Protein AF-A0A722ESN3-F1 (afdb_monomer_lite)

Sequence (124 aa):
MLNLNTLRQQQIPVMTEYRAQIPFHILAKPIGPACNLACRYCYYPQGETPVEKMNESTLEIFICRYIAAQPASAREINFVWQGGEPLLAGIGFYKKVIALQQRYAPDGVTISNSLQTNATLLND

InterPro domains:
  IPR007197 Radical SAM [PF04055] (31-123)
  IPR007197 Radical SAM [SFLDS00029] (19-124)
  IPR013785 Aldolase-type TIM barrel [G3DSA:3.20.20.70] (22-124)
  IPR023867 Anaerobic sulphatase maturase, radical SAM [PTHR43273] (14-124)
  IPR058240 Radical SAM superfamily [SSF102114] (27-123)

pLDDT: mean 89.55, std 14.74, range [48.22, 98.62]

Organism: Salmonella enterica (NCBI:txid28901)

Structure (mmCIF, N/CA/C/O backbone):
data_AF-A0A722ESN3-F1
#
_entry.id   AF-A0A722ESN3-F1
#
loop_
_atom_site.group_PDB
_atom_site.id
_atom_site.type_symbol
_atom_site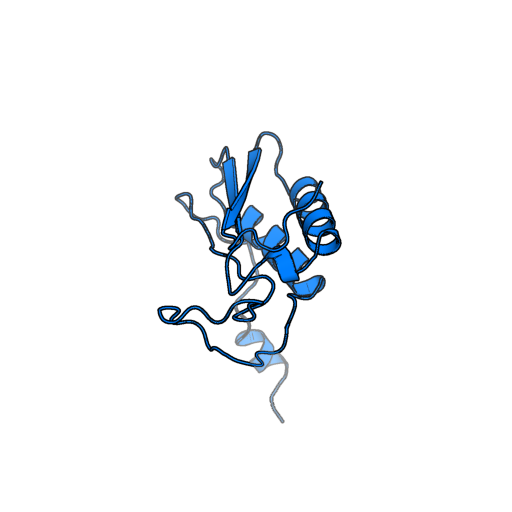.label_atom_id
_atom_site.label_alt_id
_atom_site.label_comp_id
_atom_site.label_asym_id
_atom_site.label_entity_id
_atom_site.label_seq_id
_atom_site.pdbx_PDB_ins_code
_atom_site.Cartn_x
_atom_site.Cartn_y
_atom_site.Cartn_z
_atom_site.occupancy
_atom_site.B_iso_or_equiv
_atom_site.auth_seq_id
_atom_site.auth_comp_id
_atom_site.auth_asym_id
_atom_site.auth_atom_id
_atom_site.pdbx_PDB_model_num
ATOM 1 N N . MET A 1 1 ? 29.158 29.670 12.168 1.00 48.22 1 MET A N 1
ATOM 2 C CA . MET A 1 1 ? 28.756 28.505 12.987 1.00 48.22 1 MET A CA 1
ATOM 3 C C . MET A 1 1 ? 27.298 28.680 13.370 1.00 48.22 1 MET A C 1
ATOM 5 O O . MET A 1 1 ? 26.987 29.635 14.067 1.00 48.22 1 MET A O 1
ATOM 9 N N . LEU A 1 2 ? 26.404 27.833 12.857 1.00 50.09 2 LEU A N 1
ATOM 10 C CA . LEU A 1 2 ? 24.989 27.849 13.243 1.00 50.09 2 LEU A CA 1
ATOM 11 C C . LEU A 1 2 ? 24.847 27.274 14.660 1.00 50.09 2 LEU A C 1
ATOM 13 O O . LEU A 1 2 ? 25.375 26.204 14.954 1.00 50.09 2 LEU A O 1
ATOM 17 N N . ASN A 1 3 ? 24.177 28.015 15.542 1.00 70.06 3 ASN A N 1
ATOM 18 C CA . ASN A 1 3 ? 23.951 27.635 16.934 1.00 70.06 3 ASN A CA 1
ATOM 19 C C . ASN A 1 3 ? 22.921 26.491 17.002 1.00 70.06 3 ASN A C 1
ATOM 21 O O . AS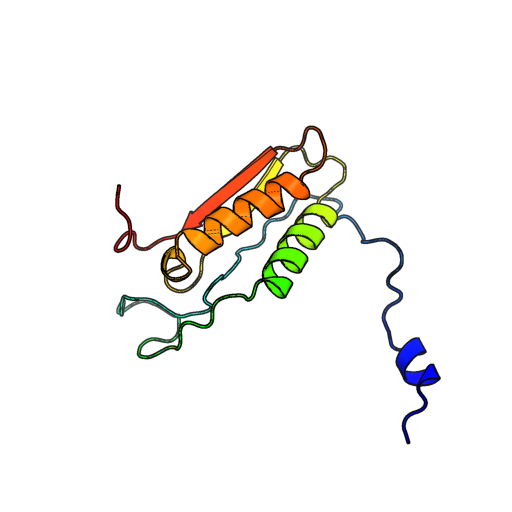N A 1 3 ? 21.792 26.625 16.526 1.00 70.06 3 ASN A O 1
ATOM 25 N N . LEU A 1 4 ? 23.311 25.366 17.608 1.00 57.91 4 LEU A N 1
ATOM 26 C CA . LEU A 1 4 ? 22.480 24.163 17.753 1.00 57.91 4 LEU A CA 1
ATOM 27 C C . LEU A 1 4 ? 21.155 24.431 18.490 1.00 57.91 4 LEU A C 1
ATOM 29 O O . LEU A 1 4 ? 20.154 23.776 18.205 1.00 57.91 4 LEU A O 1
ATOM 33 N N . ASN A 1 5 ? 21.113 25.422 19.385 1.00 57.66 5 ASN A N 1
ATOM 34 C CA . ASN A 1 5 ? 19.883 25.818 20.075 1.00 57.66 5 ASN A CA 1
ATOM 35 C C . ASN A 1 5 ? 18.916 26.571 19.149 1.00 57.66 5 ASN A C 1
ATOM 37 O O . ASN A 1 5 ? 17.704 26.428 19.283 1.00 57.66 5 ASN A O 1
ATOM 41 N N . THR A 1 6 ? 19.435 27.310 18.167 1.00 55.00 6 THR A N 1
ATOM 42 C CA . THR A 1 6 ? 18.627 28.017 17.161 1.00 55.00 6 THR A CA 1
ATOM 43 C C . THR A 1 6 ? 18.029 27.040 16.147 1.00 55.00 6 THR A C 1
ATOM 45 O O . THR A 1 6 ? 16.875 27.188 15.759 1.00 55.00 6 THR A O 1
ATOM 48 N N . LEU A 1 7 ? 18.766 25.978 15.799 1.00 55.75 7 LEU A N 1
ATOM 49 C CA . LEU A 1 7 ? 18.251 24.874 14.978 1.00 55.75 7 LEU A CA 1
ATOM 50 C C . LEU A 1 7 ? 17.159 24.067 15.705 1.00 55.75 7 LEU A C 1
ATOM 52 O O . LEU A 1 7 ? 16.209 23.619 15.072 1.00 55.75 7 LEU A O 1
ATOM 56 N N . ARG A 1 8 ? 17.244 23.930 17.036 1.00 56.41 8 ARG A N 1
ATOM 57 C CA . ARG A 1 8 ? 16.196 23.297 17.861 1.00 56.41 8 ARG A CA 1
ATOM 58 C C . ARG A 1 8 ? 14.926 24.140 17.999 1.00 56.41 8 ARG A C 1
ATOM 60 O O . ARG A 1 8 ? 13.848 23.573 18.086 1.00 56.41 8 ARG A O 1
ATOM 67 N N . GLN A 1 9 ? 15.024 25.470 17.989 1.00 55.28 9 GLN A N 1
ATOM 68 C CA . GLN A 1 9 ? 13.851 26.361 18.037 1.00 55.28 9 GLN A CA 1
ATOM 69 C C . GLN A 1 9 ? 13.096 26.451 16.699 1.00 55.28 9 GLN A C 1
ATOM 71 O O . GLN A 1 9 ? 11.939 26.858 16.679 1.00 55.28 9 GLN A O 1
ATOM 76 N N . GLN A 1 10 ? 13.733 26.050 15.594 1.00 53.69 10 GLN A N 1
ATOM 77 C CA . GLN A 1 10 ? 13.104 25.907 14.274 1.00 53.69 10 GLN A CA 1
ATOM 78 C C . GLN A 1 10 ? 12.576 24.489 14.007 1.00 53.69 10 GLN A C 1
ATOM 80 O O . GLN A 1 10 ? 11.952 24.248 12.974 1.00 53.69 10 GLN A O 1
ATOM 85 N N . GLN A 1 11 ? 12.802 23.539 14.920 1.00 53.03 11 GLN A N 1
ATOM 86 C CA . GLN A 1 11 ? 12.136 22.245 14.859 1.00 53.03 11 GLN A CA 1
ATOM 87 C C . GLN A 1 11 ? 10.685 22.430 15.298 1.00 53.03 11 GLN A C 1
ATOM 89 O O . GLN A 1 11 ? 10.414 22.886 16.407 1.00 53.03 11 GLN A O 1
ATOM 94 N N . ILE A 1 12 ? 9.755 22.066 14.412 1.00 51.03 12 ILE A N 1
ATOM 95 C CA . ILE A 1 12 ? 8.334 21.943 14.741 1.00 51.03 12 ILE A CA 1
ATOM 96 C C . ILE A 1 12 ? 8.247 21.086 16.014 1.00 51.03 12 ILE A C 1
ATOM 98 O O . ILE A 1 12 ? 8.773 19.968 16.004 1.00 51.03 12 ILE A O 1
ATOM 102 N N . PRO A 1 13 ? 7.642 21.579 17.108 1.00 48.59 13 PRO A N 1
ATOM 103 C CA . PRO A 1 13 ? 7.550 20.811 18.338 1.00 48.59 13 PRO A CA 1
ATOM 104 C C . PRO A 1 13 ? 6.780 19.518 18.054 1.00 48.59 13 PRO A C 1
ATOM 106 O O . PRO A 1 13 ? 5.587 19.543 17.757 1.00 48.59 13 PRO A O 1
ATOM 109 N N . VAL A 1 14 ? 7.471 18.377 18.124 1.00 52.03 14 VAL A N 1
ATOM 110 C CA . VAL A 1 14 ? 6.862 17.044 18.028 1.00 52.03 14 VAL A CA 1
ATOM 111 C C . VAL A 1 14 ? 6.222 16.738 19.379 1.00 52.03 14 VAL A C 1
ATOM 113 O O . VAL A 1 14 ? 6.746 15.970 20.181 1.00 52.03 14 VAL A O 1
ATOM 116 N N . MET A 1 15 ? 5.110 17.403 19.676 1.00 49.00 15 MET A N 1
ATOM 117 C CA . MET A 1 15 ? 4.249 17.043 20.796 1.00 49.00 15 MET A CA 1
ATOM 118 C C . MET A 1 15 ? 2.849 16.773 20.260 1.00 49.00 15 MET A C 1
ATOM 120 O O . MET A 1 15 ? 2.205 17.664 19.714 1.00 49.00 15 MET A O 1
ATOM 124 N N . THR A 1 16 ? 2.414 15.518 20.435 1.00 55.22 16 THR A N 1
ATOM 125 C CA . THR A 1 16 ? 1.120 14.923 20.048 1.00 55.22 16 THR A CA 1
ATOM 126 C C . THR A 1 16 ? 0.803 14.958 18.551 1.00 55.22 16 THR A C 1
ATOM 128 O O . THR A 1 16 ? 0.478 15.996 17.988 1.00 55.22 16 THR A O 1
ATOM 131 N N . GLU A 1 17 ? 0.871 13.797 17.893 1.00 60.25 17 GLU A N 1
ATOM 132 C CA . GLU A 1 17 ? 0.394 13.648 16.516 1.00 60.25 17 GLU A CA 1
ATOM 133 C C . GLU A 1 17 ? -1.070 14.092 16.421 1.00 60.25 17 GLU A C 1
ATOM 135 O O . GLU A 1 17 ? -1.959 13.541 17.074 1.00 60.25 17 GLU A O 1
ATOM 140 N N . TYR A 1 18 ? -1.305 15.140 15.632 1.00 73.31 18 TYR A N 1
ATOM 141 C CA . TYR A 1 18 ? -2.636 15.661 15.367 1.00 73.31 18 TYR A CA 1
ATOM 142 C C . TYR A 1 18 ? -3.415 14.604 14.581 1.00 73.31 18 TYR A C 1
ATOM 144 O O . TYR A 1 18 ? -3.052 14.274 13.450 1.00 73.31 18 TYR A O 1
ATOM 152 N N . ARG A 1 19 ? -4.480 14.063 15.178 1.00 89.00 19 ARG A N 1
ATOM 153 C CA . ARG A 1 19 ? -5.415 13.191 14.462 1.00 89.00 19 ARG A CA 1
ATOM 154 C C . ARG A 1 19 ? -6.300 14.032 13.557 1.00 89.00 19 ARG A C 1
ATOM 156 O O . ARG A 1 19 ? -6.784 15.093 13.957 1.00 89.00 19 ARG A O 1
ATOM 163 N N . ALA A 1 20 ? -6.542 13.542 12.349 1.00 93.62 20 ALA A N 1
ATOM 164 C CA . ALA A 1 20 ? -7.537 14.118 11.466 1.00 93.62 20 ALA A CA 1
ATOM 165 C C . ALA A 1 20 ? -8.931 14.032 12.112 1.00 93.62 20 ALA A C 1
ATOM 167 O O . ALA A 1 20 ? -9.239 13.096 12.847 1.00 93.62 20 ALA A O 1
ATOM 168 N N . GLN A 1 21 ? -9.787 15.013 11.831 1.00 93.44 21 GLN A N 1
ATOM 169 C CA . GLN A 1 21 ? -11.181 15.004 12.298 1.00 93.44 21 GLN A CA 1
ATOM 170 C C . GLN A 1 21 ? -12.079 14.119 11.424 1.00 93.44 21 GLN A C 1
ATOM 172 O O . GLN A 1 21 ? -13.100 13.617 11.884 1.00 93.44 21 GLN A O 1
ATOM 177 N N . ILE A 1 22 ? -11.686 13.914 10.165 1.00 94.19 22 ILE A N 1
ATOM 178 C CA . ILE A 1 22 ? -12.402 13.099 9.181 1.00 94.19 22 ILE A CA 1
ATOM 179 C C . ILE A 1 22 ? -11.455 12.067 8.557 1.00 94.19 22 ILE A C 1
ATOM 181 O O . ILE A 1 22 ? -10.250 12.333 8.478 1.00 94.19 22 ILE A O 1
ATOM 185 N N . PRO A 1 23 ? -11.960 10.897 8.123 1.00 93.88 23 PRO A N 1
ATOM 186 C CA . PRO A 1 23 ? -11.133 9.902 7.452 1.00 93.88 23 PRO A CA 1
ATOM 187 C C . PRO A 1 23 ? -10.524 10.461 6.168 1.00 93.88 23 PRO A C 1
ATOM 189 O O . PRO A 1 23 ? -11.159 11.231 5.447 1.00 93.88 23 PRO A O 1
ATOM 192 N N . PHE A 1 24 ? -9.306 10.034 5.858 1.00 95.06 24 PHE A N 1
ATOM 193 C CA . PHE A 1 24 ? -8.630 10.380 4.611 1.00 95.06 24 PHE A CA 1
ATOM 194 C C . PHE A 1 24 ? -7.852 9.179 4.082 1.00 95.06 24 PHE A C 1
ATOM 196 O O . PHE A 1 24 ? -7.526 8.265 4.838 1.00 95.06 24 PHE A O 1
ATOM 203 N N . HIS A 1 25 ? -7.545 9.193 2.786 1.00 94.00 25 HIS A N 1
ATOM 204 C CA . HIS A 1 25 ? -6.757 8.149 2.142 1.00 94.00 25 HIS A CA 1
ATOM 205 C C . HIS A 1 25 ? -5.514 8.711 1.455 1.00 94.00 25 HIS A C 1
ATOM 207 O O . HIS A 1 25 ? -5.526 9.821 0.924 1.00 94.00 25 HIS A O 1
ATOM 213 N N . ILE A 1 26 ? -4.442 7.918 1.453 1.00 95.81 26 ILE A N 1
ATOM 214 C CA . ILE A 1 26 ? -3.203 8.206 0.726 1.00 95.81 26 ILE A CA 1
ATOM 215 C C . ILE A 1 26 ? -3.028 7.176 -0.392 1.00 95.81 26 ILE A C 1
ATOM 217 O O . ILE A 1 26 ? -3.159 5.974 -0.163 1.00 95.81 26 ILE A O 1
ATOM 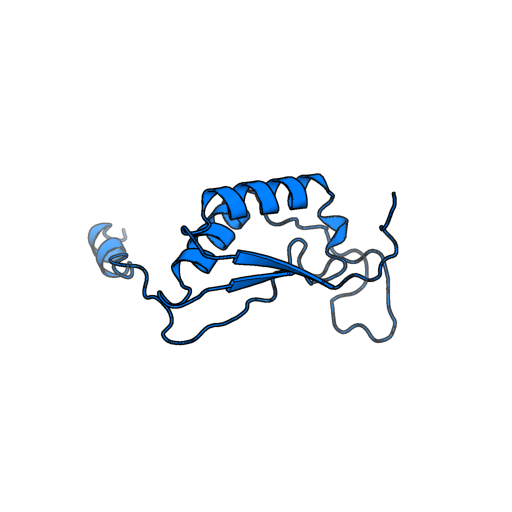221 N N . LEU A 1 27 ? -2.679 7.660 -1.588 1.00 96.94 27 LEU A N 1
ATOM 222 C CA . LEU A 1 27 ? -2.178 6.838 -2.691 1.00 96.94 27 LEU A CA 1
ATOM 223 C C . LEU A 1 27 ? -0.656 6.694 -2.550 1.00 96.94 27 LEU A C 1
ATOM 225 O O . LEU A 1 27 ? 0.102 7.594 -2.920 1.00 96.94 27 LEU A O 1
ATOM 229 N N . ALA A 1 28 ? -0.205 5.579 -1.985 1.00 97.69 28 ALA A N 1
ATOM 230 C CA . ALA A 1 28 ? 1.210 5.293 -1.791 1.00 97.69 28 ALA A CA 1
ATOM 231 C C . ALA A 1 28 ? 1.836 4.733 -3.075 1.00 97.69 28 ALA A C 1
ATOM 233 O O . ALA A 1 28 ? 1.264 3.857 -3.722 1.00 97.69 28 ALA A O 1
ATOM 234 N N . LYS A 1 29 ? 3.038 5.210 -3.422 1.00 96.94 29 LYS A N 1
ATOM 235 C CA . LYS A 1 29 ? 3.803 4.755 -4.593 1.00 96.94 29 LYS A CA 1
ATOM 236 C C . LYS A 1 29 ? 5.073 4.036 -4.139 1.00 96.94 29 LYS A C 1
ATOM 238 O O . LYS A 1 29 ? 6.073 4.709 -3.890 1.00 96.94 29 LYS A O 1
ATOM 243 N N . PRO A 1 30 ? 5.065 2.699 -3.991 1.00 97.19 30 PRO A N 1
ATOM 244 C CA . PRO A 1 30 ? 6.164 1.975 -3.364 1.00 97.19 30 PRO A CA 1
ATOM 245 C C . PRO A 1 30 ? 7.419 1.910 -4.241 1.00 97.19 30 PRO A C 1
ATOM 247 O O . PRO A 1 30 ? 8.484 1.609 -3.715 1.00 97.19 30 PRO A O 1
ATOM 250 N N . ILE A 1 31 ? 7.306 2.193 -5.543 1.00 95.88 31 ILE A N 1
ATOM 251 C CA . ILE A 1 31 ? 8.416 2.187 -6.514 1.00 95.88 31 ILE A CA 1
ATOM 252 C C . ILE A 1 31 ? 8.499 3.481 -7.346 1.00 95.88 31 ILE A C 1
ATOM 254 O O . ILE A 1 31 ? 9.116 3.520 -8.410 1.00 95.88 31 ILE A O 1
ATOM 258 N N . GLY A 1 32 ? 7.828 4.549 -6.899 1.00 93.88 32 GLY A N 1
ATOM 259 C CA . GLY A 1 32 ? 7.784 5.810 -7.639 1.00 93.88 32 GLY A CA 1
ATOM 260 C C . GLY A 1 32 ? 7.103 5.667 -9.014 1.00 93.88 32 GLY A C 1
ATOM 261 O O . GLY A 1 32 ? 5.959 5.203 -9.066 1.00 93.88 32 GLY A O 1
ATOM 262 N N . PRO A 1 33 ? 7.734 6.125 -10.115 1.00 95.31 33 PRO A N 1
ATOM 263 C CA . PRO A 1 33 ? 7.168 6.030 -11.455 1.00 95.31 33 PRO A CA 1
ATOM 264 C C . PRO A 1 33 ? 7.532 4.763 -12.247 1.00 95.31 33 PRO A C 1
ATOM 266 O O . PRO A 1 33 ? 6.998 4.587 -13.340 1.00 95.31 33 PRO A O 1
ATOM 269 N N . ALA A 1 34 ? 8.410 3.896 -11.732 1.00 95.25 34 ALA A N 1
ATOM 270 C CA . ALA A 1 34 ? 8.943 2.761 -12.486 1.00 95.25 34 ALA A CA 1
ATOM 271 C C . ALA A 1 34 ? 7.860 1.740 -12.882 1.00 95.25 34 ALA A C 1
ATOM 273 O O . ALA A 1 34 ? 7.085 1.279 -12.050 1.00 95.25 34 ALA A O 1
ATOM 274 N N . CYS A 1 35 ? 7.809 1.356 -14.155 1.00 95.56 35 CYS A N 1
ATOM 275 C CA . CYS A 1 35 ? 6.811 0.429 -14.688 1.00 95.56 35 CYS A CA 1
ATOM 276 C C . CYS A 1 35 ? 7.463 -0.528 -15.688 1.00 95.56 35 CYS A C 1
ATOM 278 O O . CYS A 1 35 ? 8.390 -0.150 -16.397 1.00 95.56 35 CYS A O 1
ATOM 280 N N . ASN A 1 36 ? 6.960 -1.759 -15.774 1.00 95.31 36 ASN A N 1
ATOM 281 C CA . ASN A 1 36 ? 7.410 -2.752 -16.753 1.00 95.31 36 ASN A CA 1
ATOM 282 C C . ASN A 1 36 ? 6.690 -2.646 -18.113 1.00 95.31 36 ASN A C 1
ATOM 284 O O . ASN A 1 36 ? 6.931 -3.462 -18.999 1.00 95.31 36 ASN A O 1
ATOM 288 N N . LEU A 1 37 ? 5.809 -1.656 -18.281 1.00 94.19 37 LEU A N 1
ATOM 289 C CA . LEU A 1 37 ? 5.122 -1.340 -19.532 1.00 94.19 37 LEU A CA 1
ATOM 290 C C . LEU A 1 37 ? 5.445 0.087 -19.984 1.00 94.19 37 LEU A C 1
ATOM 292 O O . LEU A 1 37 ? 5.732 0.956 -19.165 1.00 94.19 37 LEU A O 1
ATOM 296 N N . ALA A 1 38 ? 5.303 0.331 -21.289 1.00 94.00 38 ALA A N 1
ATOM 297 C CA . ALA A 1 38 ? 5.471 1.640 -21.918 1.00 94.00 38 ALA A CA 1
ATOM 298 C C . ALA A 1 38 ? 4.162 2.121 -22.579 1.00 94.00 38 ALA A C 1
ATOM 300 O O . ALA A 1 38 ? 4.062 2.252 -23.802 1.00 94.00 38 ALA A O 1
ATOM 301 N N . CYS A 1 39 ? 3.099 2.292 -21.786 1.00 94.50 39 CYS A N 1
ATOM 302 C CA . CYS A 1 39 ? 1.773 2.632 -22.308 1.00 94.50 39 CYS A CA 1
ATOM 303 C C . CYS A 1 39 ? 1.782 4.007 -23.002 1.00 94.50 39 CYS A C 1
ATOM 305 O O . CYS A 1 39 ? 2.117 5.014 -22.383 1.00 94.50 39 CYS A O 1
ATOM 307 N N . ARG A 1 40 ? 1.316 4.072 -24.260 1.00 95.00 40 ARG A N 1
ATOM 308 C CA . ARG A 1 40 ? 1.333 5.294 -25.100 1.00 95.00 40 ARG A CA 1
ATOM 309 C C . ARG A 1 40 ? 0.660 6.515 -24.453 1.00 95.00 40 ARG A C 1
ATOM 311 O O . ARG A 1 40 ? 1.015 7.644 -24.759 1.00 95.00 40 ARG A O 1
ATOM 318 N N . TYR A 1 41 ? -0.330 6.281 -23.598 1.00 94.88 41 TYR A N 1
ATOM 319 C CA . TYR A 1 41 ? -1.141 7.306 -22.936 1.00 94.88 41 TYR A CA 1
ATOM 320 C C . TYR A 1 41 ? -0.740 7.553 -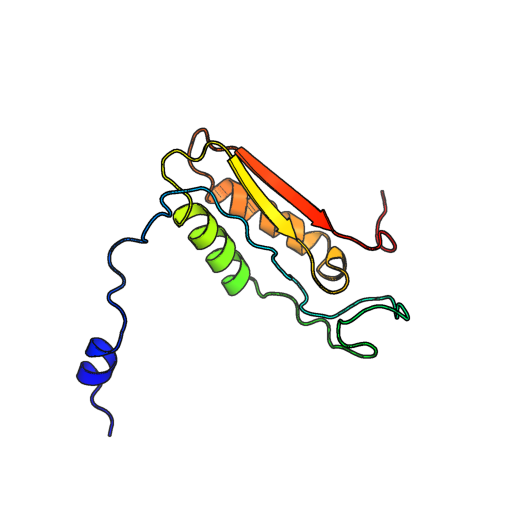21.471 1.00 94.88 41 TYR A C 1
ATOM 322 O O . TYR A 1 41 ? -1.445 8.265 -20.757 1.00 94.88 41 TYR A O 1
ATOM 330 N N . CYS A 1 42 ? 0.340 6.940 -20.979 1.00 94.75 42 CYS A N 1
ATOM 331 C CA . CYS A 1 42 ? 0.738 7.090 -19.584 1.00 94.75 42 CYS A CA 1
ATOM 332 C C . CYS A 1 42 ? 1.476 8.413 -19.362 1.00 94.75 42 CYS A C 1
ATOM 334 O O . CYS A 1 42 ? 2.455 8.714 -20.037 1.00 94.75 42 CYS A O 1
ATOM 336 N N . TYR A 1 43 ? 1.014 9.191 -18.383 1.00 93.50 43 TYR A N 1
ATOM 337 C CA . TYR A 1 43 ? 1.624 10.471 -18.015 1.00 93.50 43 TYR A CA 1
ATOM 338 C C . TYR A 1 43 ? 2.822 10.325 -17.059 1.00 93.50 43 TYR A C 1
ATOM 340 O O . TYR A 1 43 ? 3.504 11.310 -16.782 1.00 93.50 43 TYR A O 1
ATOM 348 N N . TYR A 1 44 ? 3.067 9.129 -16.509 1.00 90.94 44 TYR A N 1
ATOM 349 C CA . TYR A 1 44 ? 4.284 8.862 -15.740 1.00 90.94 44 TYR A CA 1
ATOM 350 C C . TYR A 1 44 ? 5.500 8.870 -16.678 1.00 90.94 44 TYR A C 1
ATOM 352 O O . TYR A 1 44 ? 5.347 8.499 -17.844 1.00 90.94 44 TYR A O 1
ATOM 360 N N . PRO A 1 45 ? 6.703 9.243 -16.200 1.00 84.50 45 PRO A N 1
ATOM 361 C CA . PRO A 1 45 ? 7.935 9.085 -16.966 1.00 84.50 45 PRO A CA 1
ATOM 362 C C . PRO A 1 45 ? 8.039 7.681 -17.575 1.00 84.50 45 PRO A C 1
ATOM 364 O O . PRO A 1 45 ? 7.811 6.685 -16.892 1.00 84.50 45 PRO A O 1
ATOM 367 N N . GLN A 1 46 ? 8.327 7.618 -18.873 1.00 78.44 46 GLN A N 1
ATOM 368 C CA . GLN A 1 46 ? 8.473 6.373 -19.631 1.00 78.44 46 GLN A CA 1
ATOM 369 C C . GLN A 1 46 ? 9.960 6.091 -19.894 1.00 78.44 46 GLN A C 1
ATOM 371 O O . GLN A 1 46 ? 10.768 7.020 -19.926 1.00 78.44 46 GLN A O 1
ATOM 376 N N . GLY A 1 47 ? 10.313 4.823 -20.127 1.00 74.69 47 GLY A N 1
ATOM 377 C CA . GLY A 1 47 ? 11.686 4.386 -20.416 1.00 74.69 47 GLY A CA 1
ATOM 378 C C . GLY A 1 47 ? 12.377 3.740 -19.213 1.00 74.69 47 GLY A C 1
ATOM 379 O O . GLY A 1 47 ? 11.715 3.183 -18.339 1.00 74.69 47 GLY A O 1
ATOM 380 N N . GLU A 1 48 ? 13.708 3.813 -19.166 1.00 75.69 48 GLU A N 1
ATOM 381 C CA . GLU A 1 48 ? 14.542 3.228 -18.103 1.00 75.69 48 GLU A CA 1
ATOM 382 C C . GLU A 1 48 ? 14.483 4.061 -16.813 1.00 75.69 48 GLU A C 1
ATOM 384 O O . GLU A 1 48 ? 15.455 4.674 -16.380 1.00 75.69 48 GLU A O 1
ATOM 389 N N . THR A 1 49 ? 13.304 4.109 -16.194 1.00 82.75 49 THR A N 1
ATOM 390 C CA . THR A 1 49 ? 13.157 4.655 -14.844 1.00 82.75 49 THR A CA 1
ATOM 391 C C . THR A 1 49 ? 13.700 3.630 -13.845 1.00 82.75 49 THR A C 1
ATOM 393 O O . THR A 1 49 ? 13.182 2.509 -13.809 1.00 82.75 49 THR A O 1
ATOM 396 N N . PRO A 1 50 ? 14.700 3.974 -13.012 1.00 86.12 50 PRO A N 1
ATOM 397 C CA . PRO A 1 50 ? 15.202 3.065 -11.990 1.00 86.12 50 PRO A CA 1
ATOM 398 C C . PRO A 1 50 ? 14.094 2.645 -11.020 1.00 86.12 50 PRO A C 1
ATOM 400 O O . PRO A 1 50 ? 13.277 3.463 -10.592 1.00 86.12 50 PRO A O 1
ATOM 403 N N . VAL A 1 51 ? 14.077 1.365 -10.644 1.00 88.88 51 VAL A N 1
ATOM 404 C CA . VAL A 1 51 ? 13.169 0.867 -9.604 1.00 88.88 51 VAL A CA 1
ATOM 405 C C . VAL A 1 51 ? 13.701 1.303 -8.241 1.00 88.88 51 VAL A C 1
ATOM 407 O O . VAL A 1 51 ? 14.475 0.599 -7.592 1.00 88.88 51 VAL A O 1
ATOM 410 N N . GLU A 1 52 ? 13.275 2.479 -7.795 1.00 91.38 52 GLU A N 1
ATOM 411 C CA . GLU A 1 52 ? 13.579 2.994 -6.461 1.00 91.38 52 GLU A CA 1
ATOM 412 C C . GLU A 1 52 ? 12.499 2.561 -5.473 1.00 91.38 52 GLU A C 1
ATOM 414 O O . GLU A 1 52 ? 11.483 3.229 -5.267 1.00 91.38 52 GLU A O 1
ATOM 419 N N . LYS A 1 53 ? 12.710 1.392 -4.864 1.00 94.69 53 LYS A N 1
ATOM 420 C CA . LYS A 1 53 ? 11.791 0.862 -3.858 1.00 94.69 53 LYS A CA 1
ATOM 421 C C . LYS A 1 53 ? 11.852 1.696 -2.577 1.00 94.69 53 LYS A C 1
ATOM 423 O O . LYS A 1 53 ? 12.932 1.941 -2.038 1.00 94.69 53 LYS A O 1
ATOM 428 N N . MET A 1 54 ? 10.683 2.037 -2.037 1.00 96.12 54 MET A N 1
ATOM 429 C CA . MET A 1 54 ? 10.528 2.590 -0.694 1.00 96.12 54 MET A CA 1
ATOM 430 C C . MET A 1 54 ? 11.284 1.711 0.310 1.00 96.12 54 MET A C 1
ATOM 432 O O . MET A 1 54 ? 10.997 0.521 0.461 1.00 96.12 54 MET A O 1
ATOM 436 N N . ASN A 1 55 ? 12.279 2.296 0.974 1.00 96.44 55 ASN A N 1
ATOM 437 C CA . ASN A 1 55 ? 13.101 1.575 1.940 1.00 96.44 55 ASN A CA 1
ATOM 438 C C . ASN A 1 55 ? 12.314 1.248 3.224 1.00 96.44 55 ASN A C 1
ATOM 440 O O . ASN A 1 55 ? 11.259 1.824 3.496 1.00 96.44 55 ASN A O 1
ATOM 444 N N . GLU A 1 56 ? 12.839 0.318 4.025 1.00 95.75 56 GLU A N 1
ATOM 445 C CA . GLU A 1 56 ? 12.126 -0.202 5.200 1.00 95.75 56 GLU A CA 1
ATOM 446 C C . GLU A 1 56 ? 11.817 0.862 6.256 1.00 95.75 56 GLU A C 1
ATOM 448 O O . GLU A 1 56 ? 10.715 0.864 6.801 1.00 95.75 56 GLU A O 1
ATOM 453 N N . SER A 1 57 ? 12.744 1.788 6.522 1.00 97.06 57 SER A N 1
ATOM 454 C CA . SER A 1 57 ? 12.513 2.843 7.514 1.00 97.06 57 SER A CA 1
ATOM 455 C C . SER A 1 57 ? 11.413 3.800 7.064 1.00 97.06 57 SER A C 1
ATOM 457 O O . SER A 1 57 ? 10.546 4.161 7.857 1.00 97.06 57 SER A O 1
ATOM 459 N N . THR A 1 58 ? 11.390 4.158 5.778 1.00 97.56 58 THR A N 1
ATOM 460 C CA . THR A 1 58 ? 10.320 4.979 5.199 1.00 97.56 58 THR A CA 1
ATOM 461 C C . THR A 1 58 ? 8.985 4.249 5.258 1.00 97.56 58 THR A C 1
ATOM 463 O O . THR A 1 58 ? 7.982 4.860 5.619 1.00 97.56 58 THR A O 1
ATOM 466 N N . LEU A 1 59 ? 8.966 2.948 4.956 1.00 98.31 59 LEU A N 1
ATOM 467 C CA . LEU A 1 59 ? 7.760 2.128 5.009 1.00 98.31 59 LEU A CA 1
ATOM 468 C C . LEU A 1 59 ? 7.168 2.057 6.425 1.00 98.31 59 LEU A C 1
ATOM 470 O O . LEU A 1 59 ? 5.970 2.276 6.601 1.00 98.31 59 LEU A O 1
ATOM 474 N N . GLU A 1 60 ? 7.993 1.770 7.433 1.00 98.31 60 GLU A N 1
ATOM 475 C CA . GLU A 1 60 ? 7.551 1.685 8.830 1.00 98.31 60 GLU A CA 1
ATOM 476 C C . GLU A 1 60 ? 7.055 3.040 9.345 1.00 98.31 60 GLU A C 1
ATOM 478 O O . GLU A 1 60 ? 5.971 3.112 9.926 1.00 98.31 60 GLU A O 1
ATOM 483 N N . ILE A 1 61 ? 7.780 4.126 9.048 1.00 97.69 61 ILE A N 1
ATOM 484 C CA . ILE A 1 61 ? 7.349 5.489 9.386 1.00 97.69 61 ILE A CA 1
ATOM 485 C C . ILE A 1 61 ? 6.024 5.824 8.697 1.00 97.69 61 ILE A C 1
ATOM 487 O O . ILE A 1 61 ? 5.127 6.363 9.342 1.00 97.69 61 ILE A O 1
ATOM 491 N N . PHE A 1 62 ? 5.877 5.506 7.408 1.00 97.69 62 PHE A N 1
ATOM 492 C CA . PHE A 1 62 ? 4.646 5.756 6.663 1.00 97.69 62 PHE A CA 1
ATOM 493 C C . PHE A 1 62 ? 3.454 5.029 7.291 1.00 97.69 62 PHE A C 1
ATOM 495 O O . PHE A 1 62 ? 2.453 5.674 7.591 1.00 97.69 62 PHE A O 1
ATOM 502 N N . ILE A 1 63 ? 3.567 3.720 7.536 1.00 98.31 63 ILE A N 1
ATOM 503 C CA . ILE A 1 63 ? 2.476 2.916 8.104 1.00 98.31 63 ILE A CA 1
ATOM 504 C C . ILE A 1 63 ? 2.102 3.416 9.501 1.00 98.31 63 ILE A C 1
ATOM 506 O O . ILE A 1 63 ? 0.927 3.681 9.753 1.00 98.31 63 ILE A O 1
ATOM 510 N N . CYS A 1 64 ? 3.091 3.590 10.383 1.00 97.31 64 CYS A N 1
ATOM 511 C CA . CYS A 1 64 ? 2.874 4.037 11.756 1.00 97.31 64 CYS A CA 1
ATOM 512 C C . CYS A 1 64 ? 2.178 5.406 11.792 1.00 97.31 64 CYS A C 1
ATOM 514 O O . CYS A 1 64 ? 1.116 5.554 12.396 1.00 97.31 64 CYS A O 1
ATOM 516 N N . ARG A 1 65 ? 2.722 6.392 11.067 1.00 96.50 65 ARG A N 1
ATOM 517 C CA . ARG A 1 65 ? 2.192 7.762 11.077 1.00 96.50 65 ARG A CA 1
ATOM 518 C C . ARG A 1 65 ? 0.857 7.885 10.362 1.00 96.50 65 ARG A C 1
ATOM 520 O O . ARG A 1 65 ? 0.019 8.670 10.787 1.00 96.50 65 ARG A O 1
ATOM 527 N N . TYR A 1 66 ? 0.640 7.132 9.284 1.00 97.44 66 TYR A N 1
ATOM 528 C CA . TYR A 1 66 ? -0.642 7.158 8.589 1.00 97.44 66 TYR A CA 1
ATOM 529 C C . TYR A 1 66 ? -1.754 6.596 9.470 1.00 97.44 66 TYR A C 1
ATOM 531 O O . TYR A 1 66 ? -2.799 7.228 9.569 1.00 97.44 66 TYR A O 1
ATOM 539 N N . ILE A 1 67 ? -1.516 5.483 10.173 1.00 96.94 67 ILE A N 1
ATOM 540 C CA . ILE A 1 67 ? -2.478 4.938 11.140 1.00 96.94 67 ILE A CA 1
ATOM 541 C C . ILE A 1 67 ? -2.725 5.933 12.276 1.00 96.94 67 ILE A C 1
ATOM 543 O O . ILE A 1 67 ? -3.874 6.228 12.600 1.00 96.94 67 ILE A O 1
ATOM 547 N N . ALA A 1 68 ? -1.660 6.482 12.862 1.00 95.75 68 ALA A N 1
ATOM 548 C CA . ALA A 1 68 ? -1.776 7.386 13.997 1.00 95.75 68 ALA A CA 1
ATOM 549 C C . ALA A 1 68 ? -2.459 8.719 13.651 1.00 95.75 68 ALA A C 1
ATOM 551 O O . ALA A 1 68 ? -3.101 9.312 14.515 1.00 95.75 68 ALA A O 1
ATOM 552 N N . ALA A 1 69 ? -2.373 9.164 12.394 1.00 95.81 69 ALA A N 1
ATOM 553 C CA . ALA A 1 69 ? -3.026 10.375 11.907 1.00 95.81 69 ALA A CA 1
ATOM 554 C C . ALA A 1 69 ? -4.530 10.204 11.625 1.00 95.81 69 ALA A C 1
ATOM 556 O O . ALA A 1 69 ? -5.222 11.209 11.453 1.00 95.81 69 ALA A O 1
ATOM 557 N N . GLN A 1 70 ? -5.063 8.980 11.565 1.00 96.88 70 GLN A N 1
ATOM 558 C CA . GLN A 1 70 ? -6.493 8.760 11.317 1.00 96.88 70 GLN A CA 1
ATOM 559 C C . GLN A 1 70 ? -7.360 9.235 12.497 1.00 96.88 70 GLN A C 1
ATOM 561 O O . GLN A 1 70 ? -6.892 9.280 13.643 1.00 96.88 70 GLN A O 1
ATOM 566 N N . PRO A 1 71 ? -8.640 9.577 12.255 1.00 95.31 71 PRO A N 1
ATOM 567 C CA . PRO A 1 71 ? -9.556 9.950 13.327 1.00 95.31 71 PRO A CA 1
ATOM 568 C C . PRO A 1 71 ? -9.655 8.875 14.406 1.00 95.31 71 PRO A C 1
ATOM 570 O O . PRO A 1 71 ? -9.642 7.681 14.120 1.00 95.31 71 PRO A O 1
ATOM 573 N N . ALA A 1 72 ? -9.838 9.285 15.663 1.00 92.50 72 ALA A N 1
ATOM 574 C CA . ALA A 1 72 ? -10.047 8.344 16.770 1.00 92.50 72 ALA A CA 1
ATOM 575 C C . ALA A 1 72 ? -11.315 7.485 16.616 1.00 92.50 72 ALA A C 1
ATOM 577 O O . ALA A 1 72 ? -11.395 6.402 17.185 1.00 92.50 72 ALA A O 1
ATOM 578 N N . SER A 1 73 ? -12.288 7.958 15.836 1.00 94.38 73 SER A N 1
ATOM 579 C CA . SER A 1 73 ? -13.521 7.244 15.502 1.00 94.38 73 SER A CA 1
ATOM 580 C C . SER A 1 73 ? -13.395 6.315 14.289 1.00 94.38 73 SER A C 1
ATOM 582 O O . SER A 1 73 ? -14.377 5.657 13.940 1.00 94.38 73 SER A O 1
ATOM 584 N N . ALA A 1 74 ? -12.231 6.260 13.628 1.00 95.31 74 ALA A N 1
ATOM 585 C CA . ALA A 1 74 ? -12.034 5.411 12.461 1.00 95.31 74 ALA A CA 1
ATOM 586 C C . ALA A 1 74 ? -12.255 3.937 12.828 1.00 95.31 74 ALA A C 1
ATOM 588 O O . ALA A 1 74 ? -11.652 3.415 13.761 1.00 95.31 74 ALA A O 1
ATOM 589 N N . ARG A 1 75 ? -13.138 3.267 12.084 1.00 96.25 75 ARG A N 1
ATOM 590 C CA . ARG A 1 75 ? -13.372 1.815 12.185 1.00 96.25 75 ARG A CA 1
ATOM 591 C C . ARG A 1 75 ? -12.616 1.030 11.121 1.00 96.25 75 ARG A C 1
ATOM 593 O O . ARG A 1 75 ? -12.393 -0.166 11.281 1.00 96.25 75 ARG A O 1
ATOM 600 N N . GLU A 1 76 ? -12.208 1.717 10.062 1.00 97.19 76 GLU A N 1
ATOM 601 C CA . GLU A 1 76 ? -11.450 1.167 8.951 1.00 97.19 76 GLU A CA 1
ATOM 602 C C . GLU A 1 76 ? -10.388 2.173 8.499 1.00 97.19 76 GLU A C 1
ATOM 604 O O . GLU A 1 76 ? -10.639 3.381 8.478 1.00 97.19 76 GLU A O 1
ATOM 609 N N . ILE A 1 77 ? -9.211 1.669 8.129 1.00 97.75 77 ILE A N 1
ATOM 610 C CA . ILE A 1 77 ? -8.135 2.436 7.502 1.00 97.75 77 ILE A CA 1
ATOM 611 C C . ILE A 1 77 ? -7.701 1.684 6.242 1.00 97.75 77 ILE A C 1
ATOM 613 O O . ILE A 1 77 ? -7.121 0.601 6.328 1.00 97.75 77 ILE A O 1
ATOM 617 N N . ASN A 1 78 ? -7.961 2.270 5.073 1.00 97.69 78 ASN A N 1
ATOM 618 C CA . ASN A 1 78 ? -7.565 1.698 3.787 1.00 97.69 78 ASN A CA 1
ATOM 619 C C . ASN A 1 78 ? -6.195 2.235 3.349 1.00 97.69 78 ASN A C 1
ATOM 621 O O . ASN A 1 78 ? -5.955 3.448 3.342 1.00 97.69 78 ASN A O 1
ATOM 625 N N . PHE A 1 79 ? -5.310 1.331 2.943 1.00 98.50 79 PHE A N 1
ATOM 626 C CA . PHE A 1 79 ? -4.041 1.630 2.290 1.00 98.50 79 PHE A CA 1
ATOM 627 C C . PHE A 1 79 ? -4.161 1.374 0.793 1.00 98.50 79 PHE A C 1
ATOM 629 O O . PHE A 1 79 ? -4.452 0.256 0.373 1.00 98.50 79 PHE A O 1
ATOM 636 N N . VAL A 1 80 ? -3.890 2.389 -0.026 1.00 98.19 80 VAL A N 1
ATOM 637 C CA . VAL A 1 80 ? -3.958 2.253 -1.483 1.00 98.19 80 VAL A CA 1
ATOM 638 C C . VAL A 1 80 ? -2.554 2.278 -2.075 1.00 98.19 80 VAL A C 1
ATOM 640 O O . VAL A 1 80 ? -1.827 3.258 -1.924 1.00 98.19 80 VAL A O 1
ATOM 643 N N . TRP A 1 81 ? -2.188 1.207 -2.774 1.00 98.25 81 TRP A N 1
ATOM 644 C CA . TRP A 1 81 ? -0.894 1.028 -3.427 1.00 98.25 81 TRP A CA 1
ATOM 645 C C . TRP A 1 81 ? -1.034 1.256 -4.936 1.00 98.25 81 TRP A C 1
ATOM 647 O O . TRP A 1 81 ? -1.817 0.583 -5.608 1.00 98.25 81 TRP A O 1
ATOM 657 N N . GLN A 1 82 ? -0.279 2.216 -5.461 1.00 96.56 82 GLN A N 1
ATOM 658 C CA . GLN A 1 82 ? -0.302 2.670 -6.854 1.00 96.56 82 GLN A CA 1
ATOM 659 C C . GLN A 1 82 ? 1.131 2.969 -7.333 1.00 96.56 82 GLN A C 1
ATOM 661 O O . GLN A 1 82 ? 2.090 2.695 -6.624 1.00 96.56 82 GLN A O 1
ATOM 666 N N . GLY A 1 83 ? 1.283 3.628 -8.482 1.00 87.00 83 GLY A N 1
ATOM 667 C CA . GLY A 1 83 ? 2.550 4.191 -8.948 1.00 87.00 83 GLY A CA 1
ATOM 668 C C . GLY A 1 83 ? 3.338 3.204 -9.788 1.00 87.00 83 GLY A C 1
ATOM 669 O O . GLY A 1 83 ? 3.466 2.047 -9.397 1.00 87.00 83 GLY A O 1
ATOM 670 N N . GLY A 1 84 ? 3.800 3.697 -10.947 1.00 94.69 84 GLY A N 1
ATOM 671 C CA . GLY A 1 84 ? 4.284 2.882 -12.054 1.00 94.69 84 GLY A CA 1
ATOM 672 C C . GLY A 1 84 ? 3.534 1.553 -12.131 1.00 94.69 84 GLY A C 1
ATOM 673 O O . GLY A 1 84 ? 2.310 1.555 -12.269 1.00 94.69 84 GLY A O 1
ATOM 674 N N . GLU A 1 85 ? 4.263 0.455 -11.940 1.00 97.12 85 GLU A N 1
ATOM 675 C CA . GLU A 1 85 ? 3.683 -0.837 -11.573 1.00 97.12 85 GLU A CA 1
ATOM 676 C C . GLU A 1 85 ? 4.073 -1.223 -10.132 1.00 97.12 85 GLU A C 1
ATOM 678 O O . GLU A 1 85 ? 5.226 -1.593 -9.890 1.00 97.12 85 GLU A O 1
ATOM 683 N N . PRO A 1 86 ? 3.143 -1.195 -9.161 1.00 97.81 86 PRO A N 1
ATOM 684 C CA . PRO A 1 86 ? 3.485 -1.420 -7.760 1.00 97.81 86 PRO A CA 1
ATOM 685 C C . PRO A 1 86 ? 3.934 -2.859 -7.454 1.00 97.81 86 PRO A C 1
ATOM 687 O O . PRO A 1 86 ? 4.730 -3.048 -6.532 1.00 97.81 86 PRO A O 1
ATOM 690 N N . LEU A 1 87 ? 3.538 -3.867 -8.248 1.00 97.69 87 LEU A N 1
ATOM 691 C CA . LEU A 1 87 ? 4.015 -5.246 -8.065 1.00 97.69 87 LEU A CA 1
ATOM 692 C C . LEU A 1 87 ? 5.533 -5.405 -8.266 1.00 97.69 87 LEU A C 1
ATOM 694 O O . LEU A 1 87 ? 6.107 -6.370 -7.758 1.00 97.69 87 LEU A O 1
ATOM 698 N N . LEU A 1 88 ? 6.216 -4.434 -8.891 1.00 96.69 88 LEU A N 1
ATOM 699 C CA . LEU A 1 88 ? 7.685 -4.390 -8.951 1.00 96.69 88 LEU A CA 1
ATOM 700 C C . LEU A 1 88 ? 8.344 -4.275 -7.566 1.00 96.69 88 LEU A C 1
ATOM 702 O O . LEU A 1 88 ? 9.519 -4.610 -7.419 1.00 96.69 88 LEU A O 1
ATOM 706 N N . ALA A 1 89 ? 7.608 -3.856 -6.529 1.00 97.00 89 ALA A N 1
ATOM 707 C CA . ALA A 1 89 ? 8.101 -3.877 -5.151 1.00 97.00 89 ALA A CA 1
ATOM 708 C C . ALA A 1 89 ? 8.376 -5.310 -4.638 1.00 97.00 89 ALA A C 1
ATOM 710 O O . ALA A 1 89 ? 9.187 -5.498 -3.722 1.00 97.00 89 ALA A O 1
ATOM 711 N N . GLY A 1 90 ? 7.722 -6.310 -5.244 1.00 96.69 90 GLY A N 1
ATOM 712 C CA . GLY A 1 90 ? 7.851 -7.731 -4.940 1.00 96.69 90 GLY A CA 1
ATOM 713 C C . GLY A 1 90 ? 7.050 -8.189 -3.716 1.00 96.69 90 GLY A C 1
ATOM 714 O O . GLY A 1 90 ? 6.765 -7.426 -2.794 1.00 96.69 90 GLY A O 1
ATOM 715 N N . ILE A 1 91 ? 6.723 -9.484 -3.660 1.00 96.81 91 ILE A N 1
ATOM 716 C CA . ILE A 1 91 ? 5.882 -10.061 -2.594 1.00 96.81 91 ILE A CA 1
ATOM 717 C C . ILE A 1 91 ? 6.466 -9.875 -1.183 1.00 96.81 91 ILE A C 1
ATOM 719 O O . ILE A 1 91 ? 5.725 -9.702 -0.217 1.00 96.81 91 ILE A O 1
ATOM 723 N N . GLY A 1 92 ? 7.798 -9.859 -1.047 1.00 97.19 92 GLY A N 1
ATOM 724 C CA . GLY A 1 92 ? 8.471 -9.622 0.233 1.00 97.19 92 GLY A CA 1
ATOM 725 C C . GLY A 1 92 ? 8.166 -8.240 0.822 1.00 97.19 92 GLY A C 1
ATOM 726 O O . GLY A 1 92 ? 7.984 -8.120 2.033 1.00 97.19 92 GLY A O 1
ATOM 727 N N . PHE A 1 93 ? 8.026 -7.219 -0.031 1.00 98.00 93 PHE A N 1
ATOM 728 C CA . PHE A 1 93 ? 7.608 -5.882 0.391 1.00 98.00 93 PHE A CA 1
ATOM 729 C C . PHE A 1 93 ? 6.193 -5.912 0.977 1.00 98.00 93 PHE A C 1
ATOM 731 O O . PHE A 1 93 ? 5.977 -5.428 2.084 1.00 98.00 93 PHE A O 1
ATOM 738 N N . TYR A 1 94 ? 5.243 -6.558 0.297 1.00 98.25 94 TYR A N 1
ATOM 739 C CA . TYR A 1 94 ? 3.858 -6.629 0.768 1.00 98.25 94 TYR A CA 1
ATOM 740 C C . TYR A 1 94 ? 3.686 -7.498 2.019 1.00 98.25 94 TYR A C 1
ATOM 742 O O . TYR A 1 94 ? 2.905 -7.152 2.899 1.00 98.25 94 TYR A O 1
ATOM 750 N N . LYS A 1 95 ? 4.474 -8.569 2.182 1.00 98.44 95 LYS A N 1
ATOM 751 C CA . LYS A 1 95 ? 4.524 -9.312 3.455 1.00 98.44 95 LYS A CA 1
ATOM 752 C C . LYS A 1 95 ? 4.951 -8.407 4.616 1.00 98.44 95 LYS A C 1
ATOM 754 O O . LYS A 1 95 ? 4.349 -8.459 5.687 1.00 98.44 95 LYS A O 1
ATOM 759 N N . LYS A 1 96 ? 5.950 -7.542 4.397 1.00 98.50 96 LYS A N 1
ATOM 760 C CA . LYS A 1 96 ? 6.391 -6.549 5.390 1.00 98.50 96 LYS A CA 1
ATOM 761 C C . LYS A 1 96 ? 5.309 -5.499 5.661 1.00 98.50 96 LYS A C 1
ATOM 763 O O . LYS A 1 96 ? 5.074 -5.186 6.824 1.00 98.50 96 LYS A O 1
ATOM 768 N N . VAL A 1 97 ? 4.636 -5.000 4.620 1.00 98.56 97 VAL A N 1
ATOM 769 C CA . VAL A 1 97 ? 3.485 -4.085 4.739 1.00 98.56 97 VAL A CA 1
ATOM 770 C C . VAL A 1 97 ? 2.436 -4.660 5.687 1.00 98.56 97 VAL A C 1
ATOM 772 O O . VAL A 1 97 ? 2.087 -4.002 6.662 1.00 98.56 97 VAL A O 1
ATOM 775 N N . ILE A 1 98 ? 1.978 -5.892 5.440 1.00 98.56 98 ILE A N 1
ATOM 776 C CA . ILE A 1 98 ? 0.941 -6.535 6.257 1.00 98.56 98 ILE A CA 1
ATOM 777 C C . ILE A 1 98 ? 1.412 -6.711 7.705 1.00 98.56 98 ILE A C 1
ATOM 779 O O . ILE A 1 98 ? 0.678 -6.367 8.627 1.00 98.56 98 ILE A O 1
ATOM 783 N N . ALA A 1 99 ? 2.647 -7.175 7.920 1.00 98.62 99 ALA A N 1
ATOM 784 C CA . ALA A 1 99 ? 3.193 -7.348 9.267 1.00 98.62 99 ALA A CA 1
ATOM 785 C C . ALA A 1 99 ? 3.259 -6.023 10.050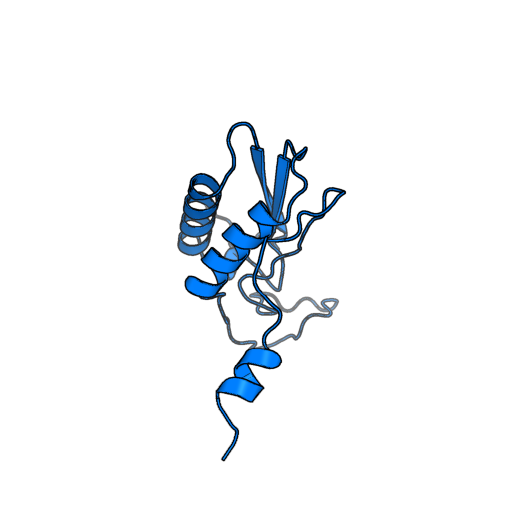 1.00 98.62 99 ALA A C 1
ATOM 787 O O . ALA A 1 99 ? 2.913 -5.973 11.230 1.00 98.62 99 ALA A O 1
ATOM 788 N N . LEU A 1 100 ? 3.676 -4.934 9.398 1.00 98.50 100 LEU A N 1
ATOM 789 C CA . LEU A 1 100 ? 3.712 -3.604 10.008 1.00 98.50 100 LEU A CA 1
ATOM 790 C C . LEU A 1 100 ? 2.300 -3.072 10.278 1.00 98.50 100 LEU A C 1
ATOM 792 O O . LEU A 1 100 ? 2.039 -2.566 11.364 1.00 98.50 100 LEU A O 1
ATOM 796 N N . GLN A 1 101 ? 1.373 -3.219 9.331 1.00 98.50 101 GLN A N 1
ATOM 797 C CA . GLN A 1 101 ? -0.024 -2.820 9.513 1.00 98.50 101 GLN A CA 1
ATOM 798 C C . GLN A 1 101 ? -0.667 -3.543 10.697 1.00 98.50 101 GLN A C 1
ATOM 800 O O . GLN A 1 101 ? -1.277 -2.891 11.532 1.00 98.50 101 GLN A O 1
ATOM 805 N N . GLN A 1 102 ? -0.476 -4.859 10.816 1.00 97.75 102 GLN A N 1
ATOM 806 C CA . GLN A 1 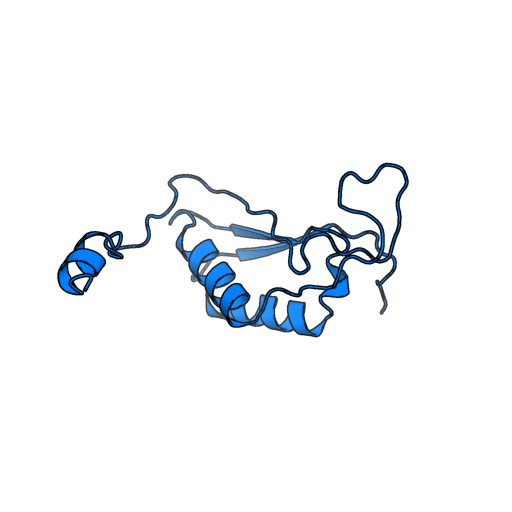102 ? -0.963 -5.646 11.953 1.00 97.75 102 GLN A CA 1
ATOM 807 C C . GLN A 1 102 ? -0.343 -5.194 13.277 1.00 97.75 102 GLN A C 1
ATOM 809 O O . GLN A 1 102 ? -1.042 -5.107 14.280 1.00 97.75 102 GLN A O 1
ATOM 814 N N . ARG A 1 103 ? 0.957 -4.875 13.283 1.00 97.75 103 ARG A N 1
ATOM 815 C CA . ARG A 1 103 ? 1.665 -4.393 14.477 1.00 97.75 103 ARG A CA 1
ATOM 816 C C . ARG A 1 103 ? 1.137 -3.048 14.981 1.00 97.75 103 ARG A C 1
ATOM 818 O O . ARG A 1 103 ? 1.142 -2.824 16.187 1.00 97.75 103 ARG A O 1
ATOM 825 N N . TYR A 1 104 ? 0.763 -2.146 14.075 1.00 97.19 104 TYR A N 1
ATOM 826 C CA . TYR A 1 104 ? 0.357 -0.778 14.415 1.00 97.19 104 TYR A CA 1
ATOM 827 C C . TYR A 1 104 ? -1.160 -0.556 14.420 1.00 97.19 104 TYR A C 1
ATOM 829 O O . TYR A 1 104 ? -1.600 0.503 14.863 1.00 97.19 104 TYR A O 1
ATOM 837 N N . ALA A 1 105 ? -1.956 -1.512 13.935 1.00 96.38 105 ALA A N 1
ATOM 838 C CA . ALA A 1 105 ? -3.411 -1.418 13.925 1.00 96.38 105 ALA A CA 1
ATOM 839 C C . ALA A 1 105 ? -3.956 -1.231 15.354 1.00 96.38 105 ALA A C 1
ATOM 841 O O . ALA A 1 105 ? -3.630 -2.028 16.235 1.00 96.38 105 ALA A O 1
ATOM 842 N N . PRO A 1 106 ? -4.794 -0.209 15.605 1.00 95.00 106 PRO A N 1
ATOM 843 C CA . PRO A 1 106 ? -5.482 -0.076 16.881 1.00 95.00 106 PRO A CA 1
ATOM 844 C C . PRO A 1 106 ? -6.533 -1.176 17.060 1.00 95.00 106 PRO A C 1
ATOM 846 O O . PRO A 1 106 ? -7.133 -1.644 16.088 1.00 95.00 106 PRO A O 1
ATOM 849 N N . ASP A 1 107 ? -6.820 -1.528 18.312 1.00 94.56 107 ASP A N 1
ATOM 850 C CA . ASP A 1 107 ? -7.848 -2.517 18.634 1.00 94.56 107 ASP A CA 1
ATOM 851 C C . ASP A 1 107 ? -9.211 -2.141 18.033 1.00 94.56 107 ASP A C 1
ATOM 853 O O . ASP A 1 107 ? -9.696 -1.014 18.161 1.00 94.56 107 ASP A O 1
ATOM 857 N N . GLY A 1 108 ? -9.849 -3.110 17.373 1.00 95.31 108 GLY A N 1
ATOM 858 C CA . GLY A 1 108 ? -11.166 -2.932 16.758 1.00 95.31 108 GLY A CA 1
ATOM 859 C C . GLY A 1 108 ? -11.184 -2.078 15.483 1.00 95.31 108 GLY A C 1
ATOM 860 O O . GLY A 1 108 ? -12.274 -1.768 14.996 1.00 95.31 108 GLY A O 1
ATOM 861 N N . VAL A 1 109 ? -10.020 -1.708 14.938 1.00 97.06 109 VAL A N 1
ATOM 862 C CA . VAL A 1 109 ? -9.891 -1.035 13.638 1.00 97.06 109 VAL A CA 1
ATOM 863 C C . VAL A 1 109 ? -9.499 -2.050 12.568 1.00 97.06 109 VAL A C 1
ATOM 865 O O . VAL A 1 109 ? -8.528 -2.788 12.712 1.00 97.06 109 VAL A O 1
ATOM 868 N N . THR A 1 110 ? -10.240 -2.071 11.462 1.00 97.94 110 THR A N 1
ATOM 869 C CA . THR A 1 110 ? -9.924 -2.923 10.309 1.00 97.94 110 THR A CA 1
ATOM 870 C C . THR A 1 110 ? -8.917 -2.225 9.401 1.00 97.94 110 THR A C 1
ATOM 872 O O . THR A 1 110 ? -9.146 -1.095 8.974 1.00 97.94 110 THR A O 1
ATOM 875 N N . ILE A 1 111 ? -7.815 -2.896 9.066 1.00 98.19 111 ILE A N 1
ATOM 876 C CA . ILE A 1 111 ? -6.921 -2.433 8.000 1.00 98.19 111 ILE A CA 1
ATOM 877 C C . ILE A 1 111 ? -7.301 -3.129 6.697 1.00 98.19 111 ILE A C 1
ATOM 879 O O . ILE A 1 111 ? -7.297 -4.359 6.628 1.00 98.19 111 ILE A O 1
ATOM 883 N N . SER A 1 112 ? -7.589 -2.348 5.660 1.00 98.00 112 SER A N 1
ATOM 884 C CA . SER A 1 112 ? -7.806 -2.840 4.299 1.00 98.00 112 SER A CA 1
ATOM 885 C C . SER A 1 112 ? -6.694 -2.359 3.367 1.00 98.00 112 SER A C 1
ATOM 887 O O . SER A 1 112 ? -6.009 -1.367 3.628 1.00 98.00 112 SER A O 1
ATOM 889 N N . ASN A 1 113 ? -6.458 -3.113 2.294 1.00 98.44 113 ASN A N 1
ATOM 890 C CA . ASN A 1 113 ? -5.481 -2.766 1.271 1.00 98.44 113 ASN A CA 1
ATOM 891 C C . ASN A 1 113 ? -6.145 -2.818 -0.102 1.00 98.44 113 ASN A C 1
ATOM 893 O O . ASN A 1 113 ? -6.824 -3.785 -0.436 1.00 98.44 113 ASN A O 1
ATOM 897 N N . SER A 1 114 ? -5.889 -1.796 -0.908 1.00 98.19 114 SER A N 1
ATOM 898 C CA . SER A 1 114 ? -6.274 -1.717 -2.314 1.00 98.19 114 SER A CA 1
ATOM 899 C C . SER A 1 114 ? -5.010 -1.635 -3.169 1.00 98.19 114 SER A C 1
ATOM 901 O O . SER A 1 114 ? -4.085 -0.898 -2.831 1.00 98.19 114 SER A O 1
ATOM 903 N N . LEU A 1 115 ? -4.962 -2.360 -4.284 1.00 98.00 115 LEU A N 1
ATOM 904 C CA . LEU A 1 115 ? -3.825 -2.362 -5.208 1.00 98.00 115 LEU A CA 1
ATOM 905 C C . LEU A 1 115 ? -4.302 -1.979 -6.612 1.00 98.00 115 LEU A C 1
ATOM 907 O O . LEU A 1 115 ? -5.222 -2.599 -7.139 1.00 98.00 115 LEU A O 1
ATOM 911 N N . GLN A 1 116 ? -3.663 -0.984 -7.226 1.00 98.06 116 GLN A N 1
ATOM 912 C CA . GLN A 1 116 ? -3.852 -0.654 -8.638 1.00 98.06 116 GLN A CA 1
ATOM 913 C C . GLN A 1 116 ? -2.667 -1.189 -9.444 1.00 98.06 116 GLN A C 1
ATOM 915 O O . GLN A 1 116 ? -1.562 -0.681 -9.302 1.00 98.06 116 GLN A O 1
ATOM 920 N N . THR A 1 117 ? -2.901 -2.182 -10.298 1.00 98.19 117 THR A N 1
ATOM 921 C CA . THR A 1 117 ? -1.853 -2.886 -11.056 1.00 98.19 117 THR A CA 1
ATOM 922 C C . THR A 1 117 ? -2.237 -3.040 -12.528 1.00 98.19 117 THR A C 1
ATOM 924 O O . THR A 1 117 ? -3.418 -3.096 -12.871 1.00 98.19 117 THR A O 1
ATOM 927 N N . ASN A 1 118 ? -1.233 -3.136 -13.398 1.00 97.75 118 ASN A N 1
ATOM 928 C CA . ASN A 1 118 ? -1.357 -3.568 -14.787 1.00 97.75 118 ASN A CA 1
ATOM 929 C C . ASN A 1 118 ? -1.514 -5.097 -14.936 1.00 97.75 118 ASN A C 1
ATOM 931 O O . ASN A 1 118 ? -1.678 -5.583 -16.053 1.00 97.75 118 ASN A O 1
ATOM 935 N N . ALA A 1 119 ? -1.448 -5.840 -13.825 1.00 97.94 119 ALA A N 1
ATOM 936 C CA . ALA A 1 119 ? -1.655 -7.282 -13.700 1.00 97.94 119 ALA A CA 1
ATOM 937 C C . ALA A 1 119 ? -0.639 -8.201 -14.410 1.00 97.94 119 ALA A C 1
ATOM 939 O O . ALA A 1 119 ? -0.720 -9.417 -14.260 1.00 97.94 119 ALA A O 1
ATOM 940 N N . THR A 1 120 ? 0.360 -7.670 -15.117 1.00 97.88 120 THR A N 1
ATOM 941 C CA . THR A 1 120 ? 1.324 -8.488 -15.885 1.00 97.88 120 THR A CA 1
ATOM 942 C C . THR A 1 120 ? 2.279 -9.323 -15.027 1.00 97.88 120 THR A C 1
ATOM 944 O O . THR A 1 120 ? 2.932 -10.225 -15.545 1.00 97.88 120 THR A O 1
ATOM 947 N N . LEU A 1 121 ? 2.370 -9.027 -13.727 1.00 97.31 121 LEU A N 1
ATOM 948 C CA . LEU A 1 121 ? 3.231 -9.724 -12.765 1.00 97.31 121 LEU A CA 1
ATOM 949 C C . LEU A 1 121 ? 2.454 -10.635 -11.801 1.00 97.31 121 LEU A C 1
ATOM 951 O O . LEU A 1 121 ? 3.055 -11.179 -10.875 1.00 97.31 121 LEU A O 1
ATOM 955 N N . LEU A 1 122 ? 1.137 -10.790 -11.981 1.00 97.50 122 LEU A N 1
ATOM 956 C CA . LEU A 1 122 ? 0.340 -11.704 -11.163 1.00 97.50 122 LEU A CA 1
ATOM 957 C C . LEU A 1 122 ? 0.681 -13.164 -11.490 1.00 97.50 122 LEU A C 1
ATOM 959 O O . LEU A 1 122 ? 0.846 -13.534 -12.651 1.00 97.50 122 LEU A O 1
ATOM 963 N N . ASN A 1 123 ? 0.784 -13.977 -10.445 1.00 94.88 123 ASN A N 1
ATOM 964 C CA . ASN A 1 123 ? 0.990 -15.421 -10.493 1.00 94.88 123 ASN A CA 1
ATOM 965 C C . ASN A 1 123 ? 0.307 -16.079 -9.282 1.00 94.88 123 ASN A C 1
ATOM 967 O O . ASN A 1 123 ? -0.150 -15.368 -8.381 1.00 94.88 123 ASN A O 1
ATOM 971 N N . ASP A 1 124 ? 0.217 -17.411 -9.322 1.00 92.44 124 ASP A N 1
ATOM 972 C CA . ASP A 1 124 ? -0.353 -18.262 -8.267 1.00 92.44 124 ASP A CA 1
ATOM 973 C C . ASP A 1 124 ? 0.574 -18.409 -7.046 1.00 92.44 124 ASP A C 1
ATOM 975 O O . ASP A 1 124 ? 1.813 -18.501 -7.232 1.00 92.44 124 ASP A O 1
#

Radius of gyration: 17.86 Å; chains: 1; bounding box: 42×47×46 Å

Secondary structure (DSSP, 8-state):
---HHHHHHTS----S----SS----EE-TTTT--S---TT--S--SS----PPPHHHHHHHHHHHHHHS-TT-SEEEEEE-SS-GGGG-HHHHHHHHHHHHHHPPTTPEEEEEE---STT---

Foldseek 3Di:
DDDPVVVVVPPDPPDDQAADPAFDADADEQQAADAPDADPPDPGDGDPDDRDGDDPVNLLCCLQSQQRNHDPPAQEHEYEYDHHARCVNDPVNVVSNVVSNVVRPDPNHHYHYHYDHPCPPDDD